Protein AF-A0A2J6N291-F1 (afdb_monomer)

Foldseek 3Di:
DPDDDDPVNDDDDDDDPDDDDDDPVDDDDPVGDDPVCCVVPHDDPDPDDPDDDPVVVVD

pLDDT: mean 94.84, std 6.21, range [60.97, 98.25]

Structure (mmCIF, N/CA/C/O backbone):
data_AF-A0A2J6N291-F1
#
_entry.id   AF-A0A2J6N291-F1
#
loop_
_atom_site.group_PDB
_atom_site.id
_atom_site.type_symbol
_atom_site.label_atom_id
_atom_site.label_alt_id
_atom_site.label_comp_id
_atom_site.label_asym_id
_atom_site.label_entity_id
_atom_site.label_seq_id
_atom_site.pdbx_PDB_ins_code
_atom_site.Cartn_x
_atom_site.Cartn_y
_atom_site.Cartn_z
_atom_site.occupancy
_atom_site.B_iso_or_equiv
_atom_site.auth_seq_id
_atom_site.auth_comp_id
_atom_site.auth_asym_id
_atom_site.auth_atom_id
_atom_site.pdbx_PDB_model_num
ATOM 1 N N . MET A 1 1 ? 15.230 -28.380 -3.793 1.00 60.97 1 MET A N 1
ATOM 2 C CA . MET A 1 1 ? 15.278 -27.777 -2.443 1.00 60.97 1 MET A CA 1
ATOM 3 C C . MET A 1 1 ? 13.850 -27.633 -1.949 1.00 60.97 1 MET A C 1
ATOM 5 O O . MET A 1 1 ? 13.029 -27.196 -2.752 1.00 60.97 1 MET A O 1
ATOM 9 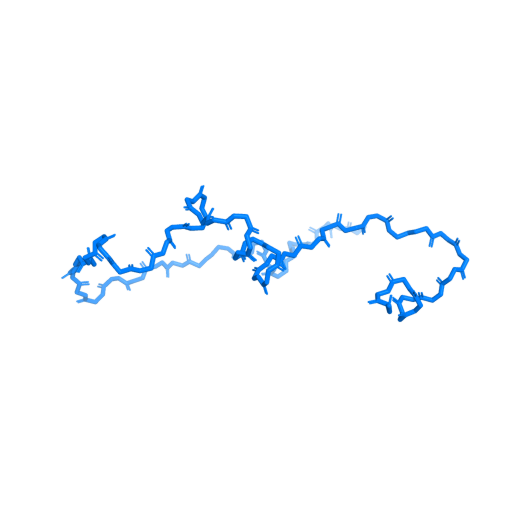N N . PRO A 1 2 ? 13.511 -28.039 -0.716 1.00 70.00 2 PRO A N 1
ATOM 10 C CA . PRO A 1 2 ? 12.186 -27.751 -0.183 1.00 70.00 2 PRO A CA 1
ATOM 11 C C . PRO A 1 2 ? 12.013 -26.230 -0.106 1.00 70.00 2 PRO A C 1
ATOM 13 O O . PRO A 1 2 ? 12.931 -25.523 0.308 1.00 70.00 2 PRO A O 1
ATOM 16 N N . ARG A 1 3 ? 10.865 -25.722 -0.567 1.00 80.94 3 ARG A N 1
ATOM 17 C CA . ARG A 1 3 ? 10.516 -24.305 -0.424 1.00 80.94 3 ARG A CA 1
ATOM 18 C C . ARG A 1 3 ? 10.465 -23.977 1.067 1.00 80.94 3 ARG A C 1
ATOM 20 O O . ARG A 1 3 ? 9.640 -24.533 1.786 1.00 80.94 3 ARG A O 1
ATOM 27 N N . THR A 1 4 ? 11.346 -23.096 1.523 1.00 88.44 4 THR A N 1
ATOM 28 C CA . THR A 1 4 ? 11.210 -22.441 2.824 1.00 88.44 4 THR A CA 1
ATOM 29 C C . THR A 1 4 ? 10.117 -21.382 2.729 1.00 88.44 4 THR A C 1
ATOM 31 O O . THR A 1 4 ? 9.981 -20.734 1.692 1.00 88.44 4 THR A O 1
ATOM 34 N N . ILE A 1 5 ? 9.345 -21.211 3.800 1.00 92.12 5 ILE A N 1
ATOM 35 C CA . ILE A 1 5 ? 8.315 -20.168 3.898 1.00 92.12 5 ILE A CA 1
ATOM 36 C C . ILE A 1 5 ? 9.008 -18.803 3.838 1.00 92.12 5 ILE A C 1
ATOM 38 O O . ILE A 1 5 ? 10.043 -18.613 4.486 1.00 92.12 5 ILE A O 1
ATOM 42 N N . ALA A 1 6 ? 8.478 -17.870 3.046 1.00 93.00 6 ALA A N 1
ATOM 43 C CA . ALA A 1 6 ? 9.065 -16.541 2.968 1.00 93.00 6 ALA A CA 1
ATOM 44 C C . ALA A 1 6 ? 8.820 -15.769 4.281 1.00 93.00 6 ALA A C 1
ATOM 46 O O . ALA A 1 6 ? 7.750 -15.909 4.876 1.00 93.00 6 ALA A O 1
ATOM 47 N N . PRO A 1 7 ? 9.756 -14.922 4.748 1.00 93.94 7 PRO A N 1
ATOM 48 C CA . PRO A 1 7 ? 9.614 -14.245 6.040 1.00 93.94 7 PRO A CA 1
ATOM 49 C C . PRO A 1 7 ? 8.321 -13.428 6.203 1.00 93.94 7 PRO A C 1
ATOM 51 O O . PRO A 1 7 ? 7.761 -13.390 7.292 1.00 93.94 7 PRO A O 1
ATOM 54 N N . TRP A 1 8 ? 7.817 -12.810 5.129 1.00 93.62 8 TRP A N 1
ATOM 55 C CA . TRP A 1 8 ? 6.585 -12.006 5.148 1.00 93.62 8 TRP A CA 1
ATOM 56 C C . TRP A 1 8 ? 5.289 -12.835 5.145 1.00 93.62 8 TRP A C 1
ATOM 58 O O . TRP A 1 8 ? 4.212 -12.280 5.337 1.00 93.62 8 TRP A O 1
ATOM 68 N N . GLU A 1 9 ? 5.368 -14.150 4.925 1.00 95.44 9 GLU A N 1
ATOM 69 C CA . GLU A 1 9 ? 4.215 -15.062 4.994 1.00 95.44 9 GLU A CA 1
ATOM 70 C C . GLU A 1 9 ? 3.982 -15.604 6.414 1.00 95.44 9 GLU A C 1
ATOM 72 O O . GLU A 1 9 ? 2.955 -16.232 6.688 1.00 95.44 9 GLU A O 1
ATOM 77 N N . ILE A 1 10 ? 4.927 -15.371 7.331 1.00 94.75 10 ILE A N 1
ATOM 78 C CA . ILE A 1 10 ? 4.813 -15.774 8.732 1.00 94.75 10 ILE A CA 1
ATOM 79 C C . ILE A 1 10 ? 3.661 -14.985 9.368 1.00 94.75 10 ILE A C 1
ATOM 81 O O . ILE A 1 10 ? 3.634 -13.757 9.334 1.00 94.75 10 ILE A O 1
ATOM 85 N N . LYS A 1 11 ? 2.689 -15.687 9.961 1.00 95.06 11 LYS A N 1
ATOM 86 C CA . LYS A 1 11 ? 1.553 -15.058 10.651 1.00 95.06 11 LYS A CA 1
ATOM 87 C C . LYS A 1 11 ? 1.915 -14.720 12.091 1.00 95.06 11 LYS A C 1
ATOM 89 O O . LYS A 1 11 ? 2.414 -15.568 12.825 1.00 95.06 11 LYS A 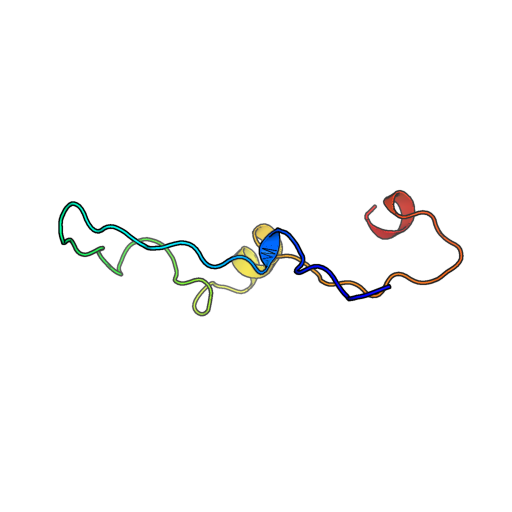O 1
ATOM 94 N N . HIS A 1 12 ? 1.595 -13.497 12.498 1.00 94.81 12 HIS A N 1
ATOM 95 C CA . HIS A 1 12 ? 1.792 -13.012 13.861 1.00 94.81 12 HIS A CA 1
ATOM 96 C C . HIS A 1 12 ? 0.465 -13.020 14.627 1.00 94.81 12 HIS A C 1
ATOM 98 O O . HIS A 1 12 ? -0.603 -12.831 14.042 1.00 94.81 12 HIS A O 1
ATOM 104 N N . GLN A 1 13 ? 0.530 -13.228 15.944 1.00 96.94 13 GLN A N 1
ATOM 105 C CA . GLN A 1 13 ? -0.636 -13.138 16.820 1.00 96.94 13 GLN A CA 1
ATOM 106 C C . GLN A 1 13 ? -0.874 -11.683 17.239 1.00 96.94 13 GLN A C 1
ATOM 108 O O . GLN A 1 13 ? 0.036 -11.017 17.730 1.00 96.94 13 GLN A O 1
ATOM 113 N N . LEU A 1 14 ? -2.112 -11.208 17.086 1.00 96.12 14 LEU A N 1
ATOM 114 C CA . LEU A 1 14 ? -2.542 -9.917 17.617 1.00 96.12 14 LEU A CA 1
ATOM 115 C C . LEU A 1 14 ? -2.921 -10.069 19.097 1.00 96.12 14 LEU A C 1
ATOM 117 O O . LEU A 1 14 ? -3.769 -10.894 19.436 1.00 96.12 14 LEU A O 1
ATOM 121 N N . LEU A 1 15 ? -2.313 -9.265 19.971 1.00 97.62 15 LEU A N 1
ATOM 122 C CA . LEU A 1 15 ? -2.660 -9.187 21.393 1.00 97.62 15 LEU A CA 1
ATOM 123 C C . LEU A 1 15 ? -3.328 -7.837 21.673 1.00 97.62 15 LEU A C 1
ATOM 125 O O . LEU A 1 15 ? -2.716 -6.788 21.477 1.00 97.62 15 LEU A O 1
ATOM 129 N N . VAL A 1 16 ? -4.585 -7.860 22.122 1.00 96.69 16 VAL A N 1
ATOM 130 C CA . VAL A 1 16 ? -5.378 -6.652 22.393 1.00 96.69 16 VAL A CA 1
ATOM 131 C C . VAL A 1 16 ? -5.190 -6.233 23.848 1.00 96.69 16 VAL A C 1
ATOM 133 O O . VAL A 1 16 ? -5.488 -6.997 24.762 1.00 96.69 16 VAL A O 1
ATOM 136 N N . LYS A 1 17 ? -4.693 -5.012 24.065 1.00 97.69 17 LYS A N 1
ATOM 137 C CA . LYS A 1 17 ? -4.506 -4.443 25.409 1.00 97.69 17 LYS A CA 1
ATOM 138 C C . LYS A 1 17 ? -5.775 -3.774 25.948 1.00 97.69 17 LYS A C 1
ATOM 140 O O . LYS A 1 17 ? -6.042 -3.862 27.141 1.00 97.69 17 LYS A O 1
ATOM 145 N N . ALA A 1 18 ? -6.507 -3.078 25.082 1.00 97.94 18 ALA A N 1
ATOM 146 C CA . ALA A 1 18 ? -7.744 -2.369 25.393 1.00 97.94 18 ALA A CA 1
ATOM 147 C C . ALA A 1 18 ? -8.587 -2.228 24.119 1.00 97.94 18 ALA A C 1
ATOM 149 O O . ALA A 1 18 ? -8.037 -2.204 23.016 1.00 97.94 18 ALA A O 1
ATOM 150 N N . GLU A 1 19 ? -9.902 -2.129 24.283 1.00 97.31 19 GLU A N 1
ATOM 151 C CA . GLU A 1 19 ? -10.842 -1.882 23.190 1.00 97.31 19 GLU A CA 1
ATOM 152 C C . GLU A 1 19 ? -11.147 -0.387 23.078 1.00 97.31 19 GLU A C 1
ATOM 154 O O . GLU A 1 19 ? -11.314 0.289 24.092 1.00 97.31 19 GLU A O 1
ATOM 159 N N . ASP A 1 20 ? -11.235 0.121 21.849 1.00 96.38 20 ASP A N 1
ATOM 160 C CA . ASP A 1 20 ? -11.586 1.515 21.573 1.00 96.38 20 ASP A CA 1
ATOM 161 C C . ASP A 1 20 ? -12.190 1.659 20.162 1.00 96.38 20 ASP A C 1
ATOM 163 O O . ASP A 1 20 ? -12.215 0.705 19.376 1.00 96.38 20 ASP A O 1
ATOM 167 N N . LYS A 1 21 ? -12.694 2.851 19.829 1.00 95.94 21 LYS A N 1
ATOM 168 C CA . LYS A 1 21 ? -13.284 3.196 18.530 1.00 95.94 21 LYS A CA 1
ATOM 169 C C . LYS A 1 21 ? -12.727 4.521 18.012 1.00 95.94 21 LYS A C 1
ATOM 171 O O . LYS A 1 21 ? -12.440 5.433 18.775 1.00 95.94 21 LYS A O 1
ATOM 176 N N . THR A 1 22 ? -12.648 4.650 16.688 1.00 96.19 22 THR A N 1
ATOM 177 C CA . THR A 1 22 ? -12.282 5.912 16.025 1.00 96.19 22 THR A CA 1
ATOM 178 C C . THR A 1 22 ? -13.513 6.639 15.478 1.00 96.19 22 THR A C 1
ATOM 180 O O . THR A 1 22 ? -14.518 6.010 15.135 1.00 96.19 22 THR A O 1
ATOM 183 N N . ASN A 1 23 ? -13.444 7.967 15.387 1.00 97.38 23 ASN A N 1
ATOM 184 C CA . ASN A 1 23 ? -14.501 8.794 14.811 1.00 97.38 23 ASN A CA 1
ATOM 185 C C . ASN A 1 23 ? -14.334 8.889 13.284 1.00 97.38 23 ASN A C 1
ATOM 187 O O . ASN A 1 23 ? -13.326 9.390 12.797 1.00 97.38 23 ASN A O 1
ATOM 191 N N . LEU A 1 24 ? -15.361 8.461 12.544 1.00 94.50 24 LEU A N 1
ATOM 192 C CA . LEU A 1 24 ? -15.368 8.399 11.077 1.00 94.50 24 LEU A CA 1
ATOM 193 C C . LEU A 1 24 ? -15.373 9.765 10.368 1.00 94.50 24 LEU A C 1
ATOM 195 O O . LEU A 1 24 ? -15.206 9.807 9.157 1.00 94.50 24 LEU A O 1
ATOM 199 N N . HIS A 1 25 ? -15.558 10.873 11.090 1.00 96.19 25 HIS A N 1
ATOM 200 C CA . HIS A 1 25 ? -15.455 12.219 10.511 1.00 96.19 25 HIS A CA 1
ATOM 201 C C . HIS A 1 25 ? -14.004 12.638 10.229 1.00 96.19 25 HIS A C 1
ATOM 203 O O . HIS A 1 25 ? -13.784 13.679 9.614 1.00 96.19 25 HIS A O 1
ATOM 209 N N . TYR A 1 26 ? -13.022 11.863 10.699 1.00 97.06 26 TYR A N 1
ATOM 210 C CA . TYR A 1 26 ? -11.606 12.168 10.541 1.00 97.06 26 TYR A CA 1
ATOM 211 C C . TYR A 1 26 ? -10.906 11.117 9.678 1.00 97.06 26 TYR A C 1
ATOM 213 O O . TYR A 1 26 ? -10.921 9.926 9.992 1.00 97.06 26 TYR A O 1
ATOM 221 N N . GLY A 1 27 ? -10.228 11.589 8.631 1.00 96.19 27 GLY A N 1
ATOM 222 C CA . GLY A 1 27 ? -9.491 10.753 7.686 1.00 96.19 27 GLY A CA 1
ATOM 223 C C . GLY A 1 27 ? -10.391 9.904 6.784 1.00 96.19 27 GLY A C 1
ATOM 224 O O . GLY A 1 27 ? -11.613 10.039 6.774 1.00 96.19 27 GLY A O 1
ATOM 225 N N . HIS A 1 28 ? -9.759 9.009 6.028 1.00 97.12 28 HIS A N 1
ATOM 226 C CA . HIS A 1 28 ? -10.425 8.113 5.086 1.00 97.12 28 HIS A CA 1
ATOM 227 C C . HIS A 1 28 ? -9.972 6.673 5.313 1.00 97.12 28 HIS A C 1
ATOM 229 O O . HIS A 1 28 ? -8.775 6.407 5.496 1.00 97.12 28 HIS A O 1
ATOM 235 N N . LYS A 1 29 ? -10.908 5.717 5.243 1.00 96.19 29 LYS A N 1
ATOM 236 C CA . LYS A 1 29 ? -10.516 4.312 5.071 1.00 96.19 29 LYS A CA 1
ATOM 237 C C . LYS A 1 29 ? -9.732 4.177 3.763 1.00 96.19 29 LYS A C 1
ATOM 239 O O . LYS A 1 29 ? -10.031 4.918 2.829 1.00 96.19 29 LYS A O 1
ATOM 244 N N . PRO A 1 30 ? -8.774 3.239 3.663 1.00 97.00 30 PRO A N 1
ATOM 245 C CA . PRO A 1 30 ? -7.975 3.065 2.453 1.00 97.00 30 PRO A CA 1
ATOM 246 C C . PRO A 1 30 ? -8.816 2.995 1.175 1.00 97.00 30 PRO A C 1
ATOM 248 O O . PRO A 1 30 ? -8.490 3.694 0.230 1.00 97.00 30 PRO A O 1
ATOM 251 N N . GLU A 1 31 ? -9.932 2.264 1.204 1.00 96.75 31 GLU A N 1
ATOM 252 C CA . GLU A 1 31 ? -10.861 2.064 0.077 1.00 96.7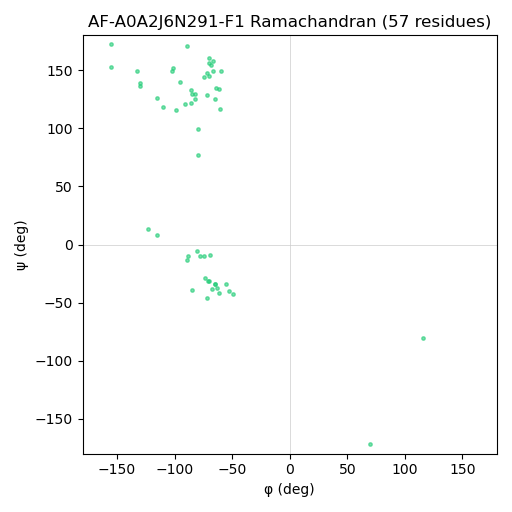5 31 GLU A CA 1
ATOM 253 C C . GLU A 1 31 ? -11.855 3.221 -0.170 1.00 96.75 31 GLU A C 1
ATOM 255 O O . GLU A 1 31 ? -12.594 3.207 -1.155 1.00 96.75 31 GLU A O 1
ATOM 260 N N . GLU A 1 32 ? -11.886 4.238 0.692 1.00 96.62 32 GLU A N 1
ATOM 261 C CA . GLU A 1 32 ? -12.826 5.371 0.622 1.00 96.62 32 GLU A CA 1
ATOM 262 C C . GLU A 1 32 ? -12.114 6.711 0.354 1.00 96.62 32 GLU A C 1
ATOM 264 O O . GLU A 1 32 ? -12.731 7.773 0.448 1.00 96.62 32 GLU A O 1
ATOM 269 N N . ARG A 1 33 ? -10.810 6.688 0.046 1.00 97.62 33 ARG A N 1
ATOM 270 C CA . ARG A 1 33 ? -10.025 7.904 -0.217 1.00 97.62 33 ARG A CA 1
ATOM 271 C C . ARG A 1 33 ? -10.486 8.615 -1.498 1.00 97.62 33 ARG A C 1
ATOM 273 O O . ARG A 1 33 ? -10.920 7.959 -2.446 1.00 97.62 33 ARG A O 1
ATOM 280 N N . PRO A 1 34 ? -10.367 9.950 -1.582 1.00 97.88 34 PRO A N 1
ATOM 281 C CA . PRO A 1 34 ? -10.504 10.653 -2.852 1.00 97.88 34 PRO A CA 1
ATOM 282 C C . PRO A 1 34 ? -9.347 10.300 -3.804 1.00 97.88 34 PRO A C 1
ATOM 284 O O . PRO A 1 34 ? -8.261 9.907 -3.377 1.00 97.88 34 PRO A O 1
ATOM 287 N N . ALA A 1 35 ? -9.563 10.478 -5.111 1.00 97.88 35 ALA A N 1
ATOM 288 C CA . ALA A 1 35 ? -8.587 10.137 -6.156 1.00 97.88 35 ALA A CA 1
ATOM 289 C C . ALA A 1 35 ? -7.199 10.763 -5.933 1.00 97.88 35 ALA A C 1
ATOM 291 O O . ALA A 1 35 ? -6.181 10.106 -6.134 1.00 97.88 35 ALA A O 1
ATOM 292 N N . GLU A 1 36 ? -7.158 12.013 -5.476 1.00 98.25 36 GLU A N 1
ATOM 293 C CA . GLU A 1 36 ? -5.912 12.724 -5.189 1.00 98.25 36 GLU A CA 1
ATOM 294 C C . GLU A 1 36 ? -5.089 12.036 -4.088 1.00 98.25 36 GLU A C 1
ATOM 296 O O . GLU A 1 36 ? -3.881 11.857 -4.227 1.00 98.25 36 GLU A O 1
ATOM 301 N N . GLU A 1 37 ? -5.737 11.558 -3.024 1.00 98.19 37 GLU A N 1
ATOM 302 C CA . GLU A 1 37 ? -5.056 10.830 -1.951 1.00 98.19 37 GLU A CA 1
ATOM 303 C C . GLU A 1 37 ? -4.593 9.437 -2.383 1.00 98.19 37 GLU A C 1
ATOM 305 O O . GLU A 1 37 ? -3.559 8.965 -1.911 1.00 98.19 37 GLU A O 1
AT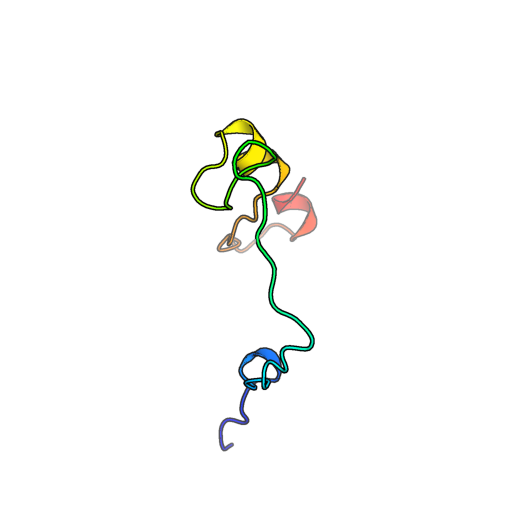OM 310 N N . TYR A 1 38 ? -5.305 8.776 -3.299 1.00 98.00 38 TYR A N 1
ATOM 311 C CA . TYR A 1 38 ? -4.807 7.535 -3.895 1.00 98.00 38 TYR A CA 1
ATOM 312 C C . TYR A 1 38 ? -3.518 7.747 -4.682 1.00 98.00 38 TYR A C 1
ATOM 314 O O . TYR A 1 38 ? -2.645 6.889 -4.644 1.00 98.00 38 TYR A O 1
ATOM 322 N N . ILE A 1 39 ? -3.385 8.874 -5.379 1.00 97.19 39 ILE A N 1
ATOM 323 C CA . ILE A 1 39 ? -2.166 9.201 -6.123 1.00 97.19 39 ILE A CA 1
ATOM 324 C C . ILE A 1 39 ? -1.037 9.550 -5.149 1.00 97.19 39 ILE A C 1
ATOM 326 O O . ILE A 1 39 ? 0.063 9.018 -5.268 1.00 97.19 39 ILE A O 1
ATOM 330 N N . ASN A 1 40 ? -1.321 10.388 -4.150 1.00 98.00 40 ASN A N 1
ATOM 331 C CA . ASN A 1 40 ? -0.317 10.862 -3.197 1.00 98.00 40 ASN A CA 1
ATOM 332 C C . ASN A 1 40 ? 0.175 9.773 -2.226 1.00 98.00 40 ASN A C 1
ATOM 334 O O . ASN A 1 40 ? 1.324 9.820 -1.790 1.00 98.00 40 ASN A O 1
ATOM 338 N N . TYR A 1 41 ? -0.677 8.802 -1.874 1.00 97.69 41 TYR A N 1
ATOM 339 C CA . TYR A 1 41 ? -0.391 7.774 -0.861 1.00 97.69 41 TYR A CA 1
ATOM 340 C C . TYR A 1 41 ? -0.516 6.334 -1.381 1.00 97.69 41 TYR A C 1
ATOM 342 O O . TYR A 1 41 ? -0.590 5.391 -0.586 1.00 97.69 41 TYR A O 1
ATOM 350 N N . GLY A 1 42 ? -0.594 6.157 -2.698 1.00 96.69 42 GLY A N 1
ATOM 351 C CA . GLY A 1 42 ? -0.691 4.855 -3.351 1.00 96.69 42 GLY A CA 1
ATOM 352 C C . GLY A 1 42 ? 0.664 4.242 -3.688 1.00 96.69 42 GLY A C 1
ATOM 353 O O . GLY A 1 42 ? 1.712 4.877 -3.608 1.00 96.69 42 GLY A O 1
ATOM 354 N N . VAL A 1 43 ? 0.627 2.976 -4.100 1.00 97.81 43 VAL A N 1
ATOM 355 C CA . VAL A 1 43 ? 1.782 2.237 -4.622 1.00 97.81 43 VAL A CA 1
ATOM 356 C C . VAL A 1 43 ? 1.374 1.586 -5.938 1.00 97.81 43 VAL A C 1
ATOM 358 O O . VAL A 1 43 ? 0.295 1.003 -6.032 1.00 97.81 43 VAL A O 1
ATOM 361 N N . ILE A 1 44 ? 2.242 1.658 -6.948 1.00 96.75 44 ILE A N 1
ATOM 362 C CA . ILE A 1 44 ? 2.030 0.998 -8.240 1.00 96.75 44 ILE A CA 1
ATOM 363 C C . ILE A 1 44 ? 2.823 -0.311 -8.250 1.00 96.75 44 ILE A C 1
ATOM 365 O O . ILE A 1 44 ? 4.052 -0.305 -8.207 1.00 96.75 44 ILE A O 1
ATOM 369 N N . ASN A 1 45 ? 2.120 -1.441 -8.330 1.00 97.44 45 ASN A N 1
ATOM 370 C CA . ASN A 1 45 ? 2.735 -2.750 -8.553 1.00 97.44 45 ASN A CA 1
ATOM 371 C C . ASN A 1 45 ? 3.058 -2.921 -10.047 1.00 97.44 45 ASN A C 1
ATOM 373 O O . ASN A 1 45 ? 2.294 -3.534 -10.792 1.00 97.44 45 ASN A O 1
ATOM 377 N N . LEU A 1 46 ? 4.142 -2.283 -10.491 1.00 96.75 46 LEU A N 1
ATOM 378 C CA . LEU A 1 46 ? 4.525 -2.218 -11.898 1.00 96.75 46 LEU A CA 1
ATOM 379 C C . LEU A 1 46 ? 5.282 -3.477 -12.337 1.00 96.75 46 LEU A C 1
ATOM 381 O O . LEU A 1 46 ? 6.304 -3.832 -11.748 1.00 96.75 46 LEU A O 1
ATOM 385 N N . ASP A 1 47 ? 4.844 -4.084 -13.438 1.00 97.00 47 ASP A N 1
ATOM 386 C CA . ASP A 1 47 ? 5.652 -5.060 -14.167 1.00 97.00 47 ASP A CA 1
ATOM 387 C C . ASP A 1 47 ? 6.671 -4.318 -15.046 1.00 97.00 47 ASP A C 1
ATOM 389 O O . ASP A 1 47 ? 6.341 -3.742 -16.087 1.00 97.00 47 ASP A O 1
ATOM 393 N N . LYS A 1 48 ? 7.910 -4.225 -14.559 1.00 96.06 48 LYS A N 1
ATOM 394 C CA . LYS A 1 48 ? 8.951 -3.390 -15.163 1.00 96.06 48 LYS A CA 1
ATOM 395 C C . LYS A 1 48 ? 9.447 -4.000 -16.492 1.00 96.06 48 LYS A C 1
ATOM 397 O O . LYS A 1 48 ? 9.935 -5.131 -16.482 1.00 96.06 48 LYS A O 1
ATOM 402 N N . PRO A 1 49 ? 9.492 -3.237 -17.608 1.00 95.06 49 PRO A N 1
ATOM 403 C CA . PRO A 1 49 ? 10.041 -3.731 -18.870 1.00 95.06 49 PRO A CA 1
ATOM 404 C C . PRO A 1 49 ? 11.570 -3.918 -18.825 1.00 95.06 49 PRO A C 1
ATOM 406 O O . PRO A 1 49 ? 12.297 -3.276 -18.050 1.00 95.06 49 PRO A O 1
ATOM 409 N N . ALA A 1 50 ? 12.072 -4.790 -19.702 1.00 96.38 50 ALA A N 1
ATOM 410 C CA . ALA A 1 50 ? 13.503 -4.941 -19.960 1.00 96.38 50 ALA A CA 1
ATOM 411 C C . ALA A 1 50 ? 14.052 -3.737 -20.749 1.00 96.38 50 ALA A C 1
ATOM 413 O O . ALA A 1 50 ? 13.346 -3.166 -21.577 1.00 96.38 50 ALA A O 1
ATOM 414 N N . GLY A 1 51 ? 15.314 -3.364 -20.512 1.00 96.56 51 GLY A N 1
ATOM 415 C CA . GLY A 1 51 ? 15.958 -2.215 -21.161 1.00 96.56 51 GLY A CA 1
ATOM 416 C C . GLY A 1 51 ? 16.338 -1.115 -20.167 1.00 96.56 51 GLY A C 1
ATOM 417 O O . GLY A 1 51 ? 17.501 -1.074 -19.770 1.00 96.56 51 GLY A O 1
ATOM 418 N N . PRO A 1 52 ? 15.396 -0.253 -19.739 1.00 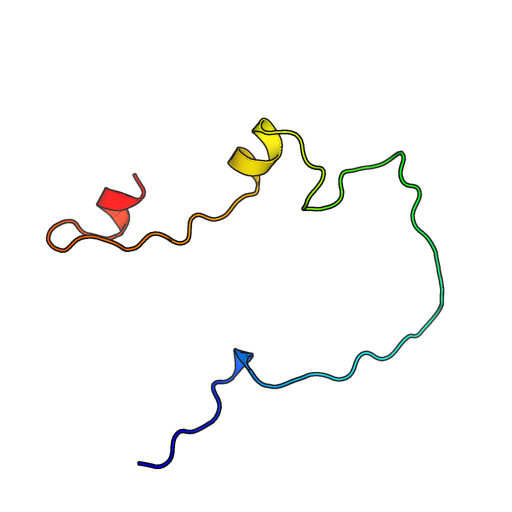97.12 52 PRO A N 1
ATOM 419 C CA . PRO A 1 52 ? 15.701 0.847 -18.830 1.00 97.12 52 PRO A CA 1
ATOM 420 C C . PRO A 1 52 ? 16.074 0.341 -17.433 1.00 97.12 52 PRO A C 1
ATOM 422 O O . PRO A 1 52 ? 15.648 -0.732 -16.986 1.00 97.12 52 PRO A O 1
ATOM 425 N N . THR A 1 53 ? 16.850 1.136 -16.711 1.00 96.81 53 THR A N 1
ATOM 426 C CA . THR A 1 53 ? 17.115 0.965 -15.283 1.00 96.81 53 THR A CA 1
ATOM 427 C C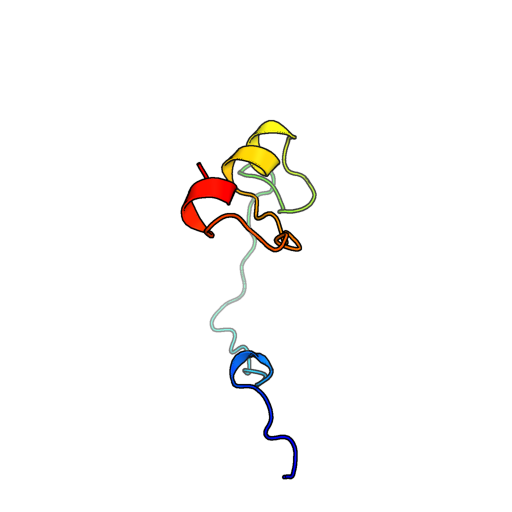 . THR A 1 53 ? 15.865 1.280 -14.459 1.00 96.81 53 THR A C 1
ATOM 429 O O . THR A 1 53 ? 14.932 1.935 -14.916 1.00 96.81 53 THR A O 1
ATOM 432 N N . SER A 1 54 ? 15.8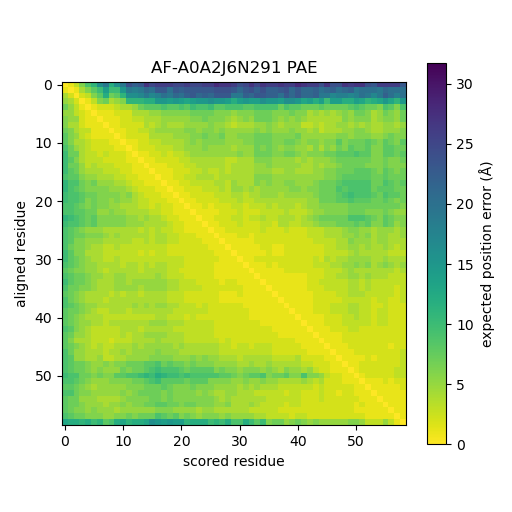14 0.805 -13.214 1.00 95.75 54 SER A N 1
ATOM 433 C CA . SER A 1 54 ? 14.656 1.066 -12.347 1.00 95.75 54 SER A CA 1
ATOM 434 C C . SER A 1 54 ? 14.482 2.550 -12.008 1.00 95.75 54 SER A C 1
ATOM 436 O O . SER A 1 54 ? 13.349 3.003 -11.910 1.00 95.75 54 SER A O 1
ATOM 438 N N . HIS A 1 55 ? 15.577 3.307 -11.867 1.00 96.56 55 HIS A N 1
ATOM 439 C CA . HIS A 1 55 ? 15.501 4.749 -11.614 1.00 96.56 55 HIS A CA 1
ATOM 440 C C . HIS A 1 55 ? 14.930 5.502 -12.818 1.00 96.56 55 HIS A C 1
ATOM 442 O O . HIS A 1 55 ? 14.127 6.399 -12.622 1.00 96.56 55 HIS A O 1
ATOM 448 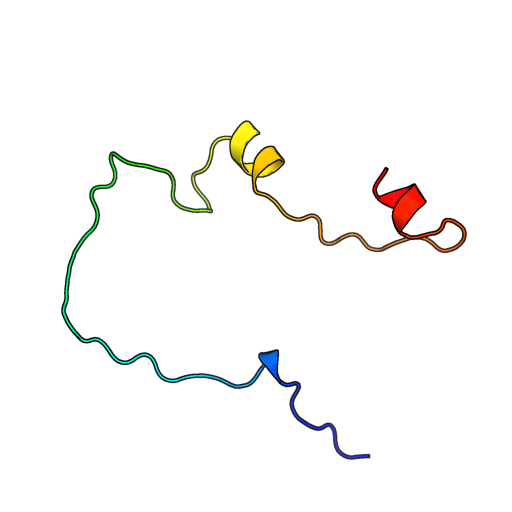N N . GLU A 1 56 ? 15.276 5.105 -14.047 1.00 96.56 56 GLU A N 1
ATOM 449 C CA . GLU A 1 56 ? 14.697 5.703 -15.261 1.00 96.56 56 GLU A CA 1
ATOM 450 C C . GLU A 1 56 ? 13.192 5.441 -15.390 1.00 96.56 56 GLU A C 1
ATOM 452 O O . GLU A 1 56 ? 12.472 6.294 -15.887 1.00 96.56 56 GLU A O 1
ATOM 457 N N . VAL A 1 57 ? 12.704 4.281 -14.940 1.00 95.88 57 VAL A N 1
ATOM 458 C CA . VAL A 1 57 ? 11.263 3.962 -14.956 1.00 95.88 57 VAL A CA 1
ATOM 459 C C . VAL A 1 57 ? 10.489 4.738 -13.883 1.00 95.88 57 VAL A C 1
ATOM 461 O O . VAL A 1 57 ? 9.302 4.991 -14.058 1.00 95.88 57 VAL A O 1
ATOM 464 N N . ALA A 1 58 ? 11.139 5.087 -12.772 1.00 94.69 58 ALA A N 1
ATOM 465 C CA . ALA A 1 58 ? 10.515 5.807 -11.664 1.00 94.69 58 ALA A CA 1
ATOM 466 C C . ALA A 1 58 ? 10.587 7.342 -11.787 1.00 94.69 58 ALA A C 1
ATOM 468 O O . ALA A 1 58 ? 9.936 8.020 -10.992 1.00 94.69 58 ALA A O 1
ATOM 469 N N . ALA A 1 59 ? 11.418 7.863 -12.698 1.00 88.06 59 ALA A N 1
ATOM 470 C CA . ALA A 1 59 ? 11.725 9.287 -12.855 1.00 88.06 59 ALA A CA 1
ATOM 471 C C . ALA A 1 59 ? 10.626 10.095 -13.562 1.00 88.06 59 ALA A C 1
ATOM 473 O O . ALA A 1 59 ? 9.853 9.510 -14.354 1.00 88.06 59 ALA A O 1
#

Sequence (59 aa):
MPRTIAPWEIKHQLLVKAEDKTNLHYGHKPEERPAEEYINYGVINLDKPAGPTSHEVAA

Solvent-accessible surface area (backbone atoms only — not comparable to full-atom values): 4504 Å² total; per-residue (Å²): 129,84,85,73,83,56,82,88,73,63,84,79,87,87,83,83,89,74,88,85,85,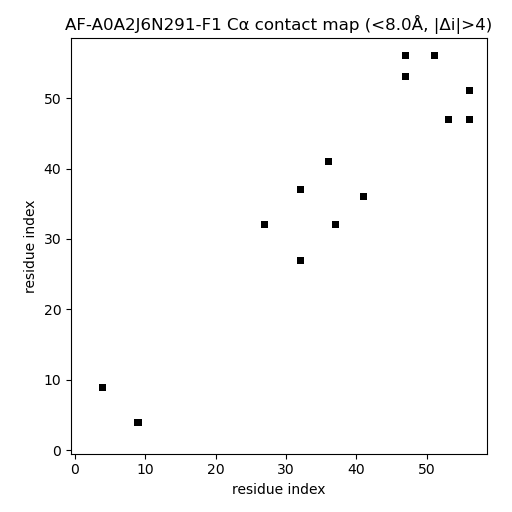84,67,80,92,61,81,65,58,88,94,65,50,56,72,68,54,46,66,77,73,54,83,82,93,72,86,78,69,88,84,68,53,73,67,68,72,73,104

Secondary structure (DSSP, 8-state):
-PPPPPGGGPPPPP--S------TTSS--GGG--HHHHHHH------PPSSS-HHHHH-

Mean predicted aligned error: 5.05 Å

Radius of gyration: 19.23 Å; Cα contacts (8 Å, |Δi|>4): 7; chains: 1; bounding box: 33×40×47 Å